Protein AF-A0A401TFP9-F1 (afdb_monomer)

Radius of gyration: 16.03 Å; Cα contacts (8 Å, |Δi|>4): 127; chains: 1; bounding box: 45×34×35 Å

Solvent-accessible surface area (backbone atoms only — not comparable to full-atom values): 6174 Å² total; per-residue (Å²): 112,67,65,64,52,54,52,48,60,54,46,41,76,77,42,69,87,65,72,72,54,52,50,74,47,80,34,87,66,91,54,85,66,48,60,62,56,47,58,57,40,52,76,72,15,84,82,27,36,44,34,29,35,19,82,79,32,88,83,80,44,78,44,71,48,34,28,36,78,40,84,40,65,51,92,97,55,76,70,47,78,39,74,46,79,51,92,78,78,94,80,74,57,75,78,67,72,73,111

Nearest PDB structures (foldseek):
  8ppl-assembly1_I4  TM=8.770E-01  e=3.182E-14  Homo sapiens
  3j8c-assembly1_F  TM=9.197E-01  e=5.587E-13  Homo sapiens
  8oz0-assembly1_6  TM=8.757E-01  e=1.925E-12  Homo sapiens
  4d10-assembly1_N  TM=9.043E-01  e=6.419E-05  Homo sapiens
  8amz-assembly1_U  TM=9.213E-01  e=2.212E-04  Spinacia oleracea

Sequence (99 aa):
MEFAKNMYELHKKVAPNEVIVGWFATGHDITEHSVLIHEYYSREAQNPVHVTVDTMLQDGRMSIKAYVSTPLGVPGKTMGVMFTPLTVRYVYYDTERIG

Structure (mmCIF, N/CA/C/O backbone):
data_AF-A0A401TFP9-F1
#
_entry.id   AF-A0A401TFP9-F1
#
loop_
_atom_site.group_PDB
_atom_site.id
_atom_site.type_symbol
_atom_site.label_atom_id
_atom_site.label_alt_id
_atom_site.label_comp_id
_atom_site.label_asym_id
_atom_site.label_entity_id
_atom_site.label_seq_id
_atom_site.pdbx_PDB_ins_code
_atom_site.Cartn_x
_atom_site.Cartn_y
_atom_site.Cartn_z
_atom_site.occupancy
_atom_site.B_iso_or_equiv
_atom_site.auth_seq_id
_atom_site.auth_comp_id
_atom_site.auth_asym_id
_atom_site.auth_atom_id
_atom_site.pdbx_PDB_model_num
ATOM 1 N N . MET A 1 1 ? 0.660 16.398 2.145 1.00 69.88 1 MET A N 1
ATOM 2 C CA . MET A 1 1 ? -0.144 16.039 0.955 1.00 69.88 1 MET A CA 1
ATOM 3 C C . MET A 1 1 ? 0.515 16.486 -0.342 1.00 69.88 1 MET A C 1
ATOM 5 O O . MET A 1 1 ? 0.561 15.701 -1.275 1.00 69.88 1 MET A O 1
ATOM 9 N N . GLU A 1 2 ? 1.062 17.704 -0.406 1.00 91.06 2 GLU A N 1
ATOM 10 C CA . GLU A 1 2 ? 1.652 18.272 -1.632 1.00 91.06 2 GLU A CA 1
ATOM 11 C C . GLU A 1 2 ? 2.736 17.391 -2.274 1.00 91.06 2 GLU A C 1
ATOM 13 O O . GLU A 1 2 ? 2.735 17.191 -3.482 1.00 91.06 2 GLU A O 1
ATOM 18 N N . PHE A 1 3 ? 3.589 16.759 -1.462 1.00 94.88 3 PHE A N 1
ATOM 19 C CA . PHE A 1 3 ? 4.608 15.835 -1.963 1.00 94.88 3 PHE A CA 1
ATOM 20 C C . PHE A 1 3 ? 4.026 14.660 -2.769 1.00 94.88 3 PHE A C 1
ATOM 22 O O . PHE A 1 3 ? 4.492 14.389 -3.872 1.00 94.88 3 PHE A O 1
ATOM 29 N N . ALA A 1 4 ? 3.000 13.977 -2.244 1.00 93.19 4 ALA A N 1
ATOM 30 C CA . ALA A 1 4 ? 2.403 12.812 -2.903 1.00 93.19 4 ALA A CA 1
ATOM 31 C C . ALA A 1 4 ? 1.770 13.195 -4.249 1.00 93.19 4 ALA A C 1
ATOM 33 O O . ALA A 1 4 ? 1.953 12.494 -5.243 1.00 93.19 4 ALA A O 1
ATOM 34 N N . LYS A 1 5 ? 1.100 14.352 -4.292 1.00 93.94 5 LYS A N 1
ATOM 35 C CA . LYS A 1 5 ? 0.524 14.904 -5.519 1.00 93.94 5 LYS A CA 1
ATOM 36 C C . LYS A 1 5 ? 1.604 15.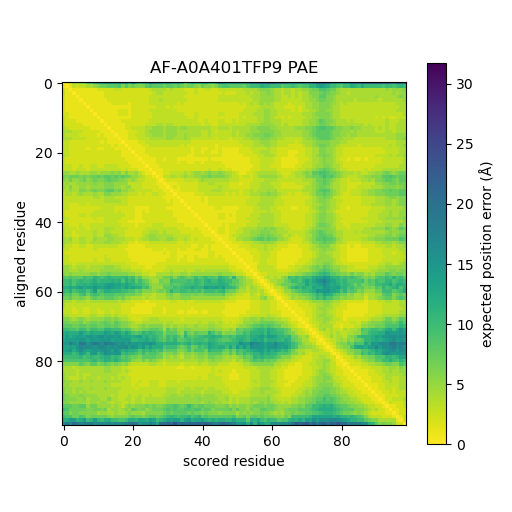243 -6.549 1.00 93.94 5 LYS A C 1
ATOM 38 O O . LYS A 1 5 ? 1.518 14.781 -7.682 1.00 93.94 5 LYS A O 1
ATOM 43 N N . ASN A 1 6 ? 2.649 15.966 -6.147 1.00 97.06 6 ASN A N 1
ATOM 44 C CA . ASN A 1 6 ? 3.746 16.344 -7.043 1.00 97.06 6 ASN A CA 1
ATOM 45 C C . ASN A 1 6 ? 4.470 15.111 -7.604 1.00 97.06 6 ASN A C 1
ATOM 47 O O . ASN A 1 6 ? 4.764 15.049 -8.797 1.00 97.06 6 ASN A O 1
ATOM 51 N N . MET A 1 7 ? 4.721 14.101 -6.766 1.00 96.69 7 MET A N 1
ATOM 52 C CA . MET A 1 7 ? 5.319 12.838 -7.204 1.00 96.69 7 MET A CA 1
ATOM 53 C C . MET A 1 7 ? 4.435 12.101 -8.209 1.00 96.69 7 MET A C 1
ATOM 55 O O . MET A 1 7 ? 4.939 11.606 -9.216 1.00 96.69 7 MET A O 1
ATOM 59 N N . TYR A 1 8 ? 3.124 12.055 -7.973 1.00 96.00 8 TYR A N 1
ATOM 60 C CA . TYR A 1 8 ? 2.196 11.421 -8.902 1.00 96.00 8 TYR A CA 1
ATOM 61 C C . TYR A 1 8 ? 2.104 12.168 -10.239 1.00 96.00 8 TYR A C 1
ATOM 63 O O . TYR A 1 8 ? 2.129 11.540 -11.296 1.00 96.00 8 TYR A O 1
ATOM 71 N N . GLU A 1 9 ? 2.079 13.503 -10.219 1.00 96.50 9 GLU A N 1
ATOM 72 C CA . GLU A 1 9 ? 2.109 14.325 -11.435 1.00 96.50 9 GLU A CA 1
ATOM 73 C C . GLU A 1 9 ? 3.377 14.086 -12.262 1.00 96.50 9 GLU A C 1
ATOM 75 O O . GLU A 1 9 ? 3.311 14.014 -13.490 1.00 96.50 9 GLU A O 1
ATOM 80 N N . LEU A 1 10 ? 4.534 13.933 -11.611 1.00 97.62 10 LEU A N 1
ATOM 81 C CA . LEU A 1 10 ? 5.781 13.569 -12.284 1.00 97.62 10 LEU A CA 1
ATOM 82 C C . LEU A 1 10 ? 5.721 12.153 -12.863 1.00 97.62 10 LEU A C 1
ATOM 84 O O . LEU A 1 10 ? 6.066 11.956 -14.027 1.00 97.62 10 LEU A O 1
ATOM 88 N N . HIS A 1 11 ? 5.245 11.185 -12.084 1.00 97.44 11 HIS A N 1
ATOM 89 C CA . HIS A 1 11 ? 5.130 9.794 -12.510 1.00 97.44 11 HIS A CA 1
ATOM 90 C C . HIS A 1 11 ? 4.209 9.638 -13.731 1.00 97.44 11 HIS A C 1
ATOM 92 O O . HIS A 1 11 ? 4.564 8.965 -14.699 1.00 97.44 11 HIS A O 1
ATOM 98 N N . LYS A 1 12 ? 3.081 10.359 -13.759 1.00 97.19 12 LYS A N 1
ATOM 99 C CA . LYS A 1 12 ?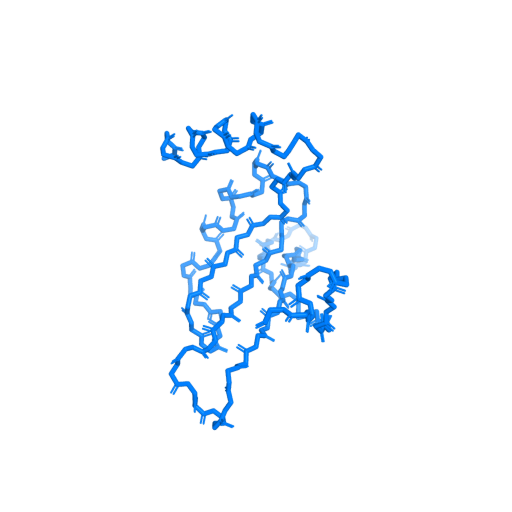 2.147 10.368 -14.894 1.00 97.19 12 LYS A CA 1
ATOM 100 C C . LYS A 1 12 ? 2.749 10.859 -16.207 1.00 97.19 12 LYS A C 1
ATOM 102 O O . LYS A 1 12 ? 2.25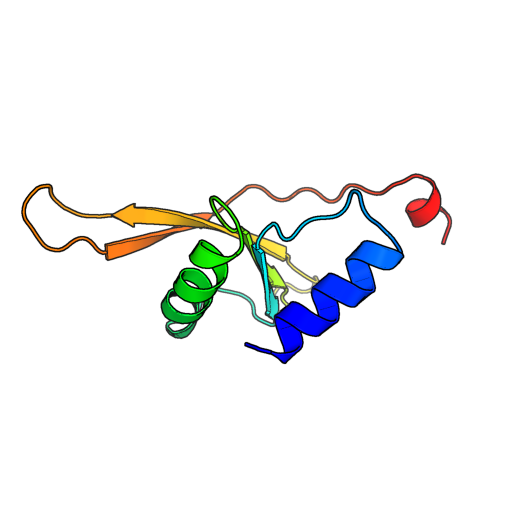7 10.470 -17.263 1.00 97.19 12 LYS A O 1
ATOM 107 N N . LYS A 1 13 ? 3.805 11.680 -16.169 1.00 97.75 13 LYS A N 1
ATOM 108 C CA . LYS A 1 13 ? 4.524 12.105 -17.384 1.00 97.75 13 LYS A CA 1
ATOM 109 C C . LYS A 1 13 ? 5.335 10.969 -18.009 1.00 97.75 13 LYS A C 1
ATOM 111 O O . LYS A 1 13 ? 5.606 11.023 -19.202 1.00 97.75 13 LYS A O 1
ATOM 116 N N . VAL A 1 14 ? 5.726 9.971 -17.215 1.00 97.94 14 VAL A N 1
ATOM 117 C CA . VAL A 1 14 ? 6.549 8.833 -17.648 1.00 97.94 14 VAL A CA 1
ATOM 118 C C . VAL A 1 14 ? 5.675 7.624 -17.978 1.00 97.94 14 VAL A C 1
ATOM 120 O O . VAL A 1 14 ? 5.818 7.038 -19.047 1.00 97.94 14 VAL A O 1
ATOM 123 N N . ALA A 1 15 ? 4.745 7.279 -17.085 1.00 96.12 15 ALA A N 1
ATOM 124 C CA . ALA A 1 15 ? 3.873 6.115 -17.203 1.00 96.12 15 ALA A CA 1
ATOM 125 C C . ALA A 1 15 ? 2.399 6.531 -17.024 1.00 96.12 15 ALA A C 1
ATOM 127 O O . ALA A 1 15 ? 1.820 6.387 -15.947 1.00 96.12 15 ALA A O 1
ATOM 128 N N . PRO A 1 16 ? 1.739 7.060 -18.071 1.00 96.38 16 PRO A N 1
ATOM 129 C CA . PRO A 1 16 ? 0.377 7.583 -17.954 1.00 96.38 16 PRO A CA 1
ATOM 130 C C . PRO A 1 16 ? -0.673 6.509 -17.632 1.00 96.38 16 PRO A C 1
ATOM 132 O O . PRO A 1 16 ? -1.746 6.848 -17.129 1.00 96.38 16 PRO A O 1
ATOM 135 N N . ASN A 1 17 ? -0.373 5.232 -17.881 1.00 96.25 17 ASN A N 1
ATOM 136 C CA . ASN A 1 17 ? -1.266 4.107 -17.588 1.00 96.25 17 ASN A CA 1
ATOM 137 C C . ASN A 1 17 ? -1.213 3.660 -16.118 1.00 96.25 17 ASN A C 1
ATOM 139 O O . ASN A 1 17 ? -2.157 3.034 -15.643 1.00 96.25 17 ASN A O 1
ATOM 143 N N . GLU A 1 18 ? -0.153 3.999 -15.383 1.00 95.44 18 GLU A N 1
ATOM 144 C CA . GLU A 1 18 ? -0.021 3.658 -13.966 1.00 95.44 18 GLU A CA 1
ATOM 145 C C . GLU A 1 18 ? -0.786 4.672 -13.107 1.00 95.44 18 GLU A C 1
ATOM 147 O O . GLU A 1 18 ? -0.743 5.884 -13.338 1.00 95.44 18 GLU A O 1
ATOM 152 N N . VAL A 1 19 ? -1.568 4.180 -12.147 1.00 95.88 19 VAL A N 1
ATOM 153 C CA . VAL A 1 19 ? -2.460 4.976 -11.289 1.00 95.88 19 VAL A CA 1
ATOM 154 C C . VAL A 1 19 ? -2.211 4.649 -9.823 1.00 95.88 19 VAL A C 1
ATOM 156 O O . VAL A 1 19 ? -1.699 3.581 -9.492 1.00 95.88 19 VAL A O 1
ATOM 159 N N . ILE A 1 20 ? -2.608 5.556 -8.930 1.00 96.38 20 ILE A N 1
ATOM 160 C CA . ILE A 1 20 ? -2.595 5.281 -7.492 1.00 96.38 20 ILE A CA 1
ATOM 161 C C . ILE A 1 20 ? -3.630 4.191 -7.202 1.00 96.38 20 ILE A C 1
ATOM 163 O O . ILE A 1 20 ? -4.820 4.375 -7.445 1.00 96.38 20 ILE A O 1
ATOM 167 N N . VAL A 1 21 ? -3.168 3.064 -6.664 1.00 96.88 21 VAL A N 1
ATOM 168 C CA . VAL A 1 21 ? -4.022 1.946 -6.219 1.00 96.88 21 VAL A CA 1
ATOM 169 C C . VAL A 1 21 ? -4.016 1.770 -4.701 1.00 96.88 21 VAL A C 1
ATOM 171 O O . VAL A 1 21 ? -4.740 0.935 -4.167 1.00 96.88 21 VAL A O 1
ATOM 174 N N . GLY A 1 22 ? -3.195 2.539 -3.987 1.00 97.00 22 GLY A N 1
ATOM 175 C CA . GLY A 1 22 ? -3.032 2.415 -2.549 1.00 97.00 22 GLY A CA 1
ATOM 176 C C . GLY A 1 22 ? -1.672 2.905 -2.076 1.00 97.00 22 GLY A C 1
ATOM 177 O O . GLY A 1 22 ? -1.096 3.822 -2.661 1.00 97.00 22 GLY A O 1
ATOM 178 N N . TRP A 1 23 ? -1.175 2.301 -1.002 1.00 97.38 23 TRP A N 1
ATOM 179 C CA . TRP A 1 23 ? 0.059 2.704 -0.336 1.00 97.38 23 TRP A CA 1
ATOM 180 C C . TRP A 1 23 ? 0.745 1.513 0.324 1.00 97.38 23 TRP A C 1
ATOM 182 O O . TRP A 1 23 ? 0.133 0.471 0.568 1.00 97.38 23 TRP A O 1
ATOM 1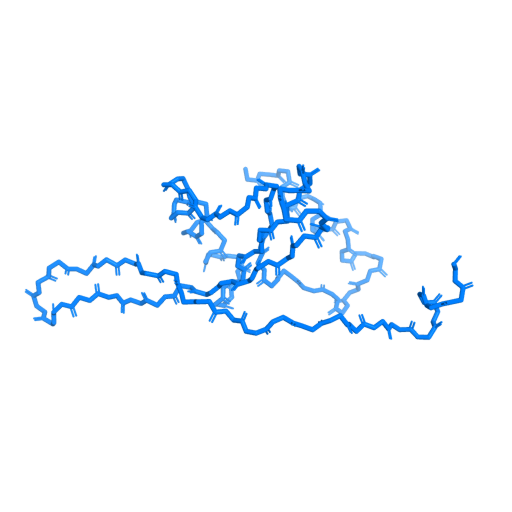92 N N . PHE A 1 24 ? 2.029 1.674 0.627 1.00 97.12 24 PHE A N 1
ATOM 193 C CA . PHE A 1 24 ? 2.809 0.649 1.301 1.00 97.12 24 PHE A CA 1
ATOM 194 C C . PHE A 1 24 ? 3.575 1.221 2.490 1.00 97.12 24 PHE A C 1
ATOM 196 O O . PHE A 1 24 ? 3.878 2.415 2.536 1.00 97.12 24 PHE A O 1
ATOM 203 N N . ALA A 1 25 ? 3.898 0.352 3.440 1.00 96.94 25 ALA A N 1
ATOM 204 C CA . ALA A 1 25 ? 4.763 0.660 4.566 1.00 96.94 25 ALA A CA 1
ATOM 205 C C . ALA A 1 25 ? 5.668 -0.531 4.891 1.00 96.94 25 ALA A C 1
ATOM 207 O O . ALA A 1 25 ? 5.342 -1.688 4.623 1.00 96.94 25 ALA A O 1
ATOM 208 N N . THR A 1 26 ? 6.819 -0.243 5.488 1.00 95.06 26 THR A N 1
ATOM 209 C CA . THR A 1 26 ? 7.674 -1.279 6.070 1.00 95.06 26 THR A CA 1
ATOM 210 C C . THR A 1 26 ? 7.086 -1.762 7.391 1.00 95.06 26 THR A C 1
ATOM 212 O O . THR A 1 26 ? 6.642 -0.945 8.198 1.00 95.06 26 THR A O 1
ATOM 215 N N . GLY A 1 27 ? 7.135 -3.066 7.639 1.00 91.69 27 GLY A N 1
ATOM 216 C CA . GLY A 1 27 ? 6.617 -3.690 8.853 1.00 91.69 27 GLY A CA 1
ATOM 217 C C . GLY A 1 27 ? 5.995 -5.051 8.561 1.00 91.69 27 GLY A C 1
ATOM 218 O O . GLY A 1 27 ? 5.645 -5.355 7.424 1.00 91.69 27 GLY A O 1
ATOM 219 N N . HIS A 1 28 ? 5.864 -5.874 9.599 1.00 88.12 28 HIS A N 1
ATOM 220 C CA . HIS A 1 28 ? 5.315 -7.226 9.473 1.00 88.12 28 HIS A CA 1
ATOM 221 C C . HIS A 1 28 ? 3.778 -7.266 9.551 1.00 88.12 28 HIS A C 1
ATOM 223 O O . HIS A 1 28 ? 3.180 -8.276 9.172 1.00 88.12 28 HIS A O 1
ATOM 229 N N . ASP A 1 29 ? 3.137 -6.203 10.052 1.00 91.25 29 ASP A N 1
ATOM 230 C CA . ASP A 1 29 ? 1.685 -6.137 10.229 1.00 91.25 29 ASP A CA 1
ATOM 231 C C . ASP A 1 29 ? 1.135 -4.701 10.219 1.00 91.25 29 ASP A C 1
ATOM 233 O O . ASP A 1 29 ? 1.878 -3.716 10.165 1.00 91.25 29 ASP A O 1
ATOM 237 N N . ILE A 1 30 ? -0.192 -4.601 10.278 1.00 93.50 30 ILE A N 1
ATOM 238 C CA . ILE A 1 30 ? -0.948 -3.356 10.383 1.00 93.50 30 ILE A CA 1
ATOM 239 C C . ILE A 1 30 ? -0.722 -2.713 11.753 1.00 93.50 30 ILE A C 1
ATOM 241 O O . ILE A 1 30 ? -0.781 -3.361 12.795 1.00 93.50 30 ILE A O 1
ATOM 245 N N . THR A 1 31 ? -0.534 -1.398 11.745 1.00 93.19 31 THR A N 1
ATOM 246 C CA . THR A 1 31 ? -0.420 -0.573 12.956 1.00 93.19 31 THR A CA 1
ATOM 247 C C . THR A 1 31 ? -1.674 0.269 13.180 1.00 93.19 31 THR A C 1
ATOM 249 O O . THR A 1 31 ? -2.447 0.499 12.249 1.00 93.19 31 THR A O 1
ATOM 252 N N . GLU A 1 32 ? -1.846 0.817 14.385 1.00 89.94 32 GLU A N 1
ATOM 253 C CA . GLU A 1 32 ? -2.946 1.742 14.712 1.00 89.94 32 GLU A CA 1
ATOM 254 C C . GLU A 1 32 ? -3.004 2.952 13.758 1.00 89.94 32 GLU A C 1
ATOM 256 O O . GLU A 1 32 ? -4.076 3.370 13.320 1.00 89.94 32 GLU A O 1
ATOM 261 N N . HIS A 1 33 ? -1.842 3.459 13.337 1.00 92.94 33 HIS A N 1
ATOM 262 C CA . HIS A 1 33 ? -1.742 4.580 12.397 1.00 92.94 33 HIS A CA 1
ATOM 263 C C . HIS A 1 33 ? -2.252 4.250 10.988 1.00 92.94 33 HIS A C 1
ATOM 265 O O . HIS A 1 33 ? -2.553 5.161 10.213 1.00 92.94 33 HIS A O 1
ATOM 271 N N . SER A 1 34 ? -2.385 2.964 10.653 1.00 94.44 34 SER A N 1
ATOM 272 C CA . SER A 1 34 ? -2.808 2.531 9.321 1.00 94.44 34 SER A CA 1
ATOM 273 C C . SER A 1 34 ? -4.214 3.012 8.987 1.00 94.44 34 SER A C 1
ATOM 275 O O . SER A 1 34 ? -4.472 3.324 7.832 1.00 94.44 34 SER A O 1
ATOM 277 N N . VAL A 1 35 ? -5.110 3.138 9.974 1.00 92.69 35 VAL A N 1
ATOM 278 C CA . VAL A 1 35 ? -6.481 3.628 9.750 1.00 92.69 35 VAL A CA 1
ATOM 279 C C . VAL A 1 35 ? -6.470 5.068 9.229 1.00 92.69 35 VAL A C 1
ATOM 281 O O . VAL A 1 35 ? -7.100 5.358 8.215 1.00 92.69 35 VAL A O 1
ATOM 284 N N . LEU A 1 36 ? -5.698 5.951 9.869 1.00 92.75 36 LEU A N 1
ATOM 285 C CA . LEU A 1 36 ? -5.622 7.369 9.499 1.00 92.75 36 LEU A CA 1
ATOM 286 C C . LEU A 1 36 ? -4.962 7.570 8.128 1.00 92.75 36 LEU A C 1
ATOM 288 O O . LEU A 1 36 ? -5.434 8.362 7.312 1.00 92.75 36 LEU A O 1
ATOM 292 N N . ILE A 1 37 ? -3.888 6.826 7.846 1.00 94.88 37 ILE A N 1
ATOM 293 C CA . ILE A 1 37 ? -3.216 6.875 6.539 1.00 94.88 37 ILE A CA 1
ATOM 294 C C . ILE A 1 37 ? -4.137 6.319 5.444 1.00 94.88 37 ILE A C 1
ATOM 296 O O . ILE A 1 37 ? -4.193 6.851 4.335 1.00 94.88 37 ILE A O 1
ATOM 300 N N . HIS A 1 38 ? -4.900 5.270 5.746 1.00 94.75 38 HIS A N 1
ATOM 301 C CA . HIS A 1 38 ? -5.829 4.682 4.792 1.00 94.75 38 HIS A CA 1
ATOM 302 C C . HIS A 1 38 ? -7.016 5.597 4.483 1.00 94.75 38 HIS A C 1
ATOM 304 O O . HIS A 1 38 ? -7.436 5.669 3.329 1.00 94.75 38 HIS A O 1
ATOM 310 N N . GLU A 1 39 ? -7.519 6.347 5.466 1.00 92.19 39 GLU A N 1
ATOM 311 C CA . GLU A 1 39 ? -8.544 7.370 5.233 1.00 92.19 39 GLU A CA 1
ATOM 312 C C . GLU A 1 39 ? -8.038 8.460 4.278 1.00 92.19 39 GLU A C 1
ATOM 314 O O . GLU A 1 39 ? -8.766 8.895 3.386 1.00 92.19 39 GLU A O 1
ATOM 319 N N . TYR A 1 40 ? -6.769 8.859 4.413 1.00 92.88 40 TYR A N 1
ATOM 320 C CA . TYR A 1 40 ? -6.141 9.790 3.479 1.00 92.88 40 TYR A CA 1
ATOM 321 C C . TYR A 1 40 ? -6.142 9.235 2.045 1.00 92.88 40 TYR A C 1
ATOM 323 O O . TYR A 1 40 ? -6.668 9.883 1.142 1.00 92.88 40 TYR A O 1
ATOM 331 N N . TYR A 1 41 ? -5.640 8.014 1.832 1.00 95.19 41 TYR A N 1
ATOM 332 C CA . TYR A 1 41 ? -5.584 7.416 0.491 1.00 95.19 41 TYR A CA 1
ATOM 333 C C . TYR A 1 41 ? -6.947 7.001 -0.073 1.00 95.19 41 TYR A C 1
ATOM 335 O O . TYR A 1 41 ? -7.078 6.875 -1.288 1.00 95.19 41 TYR A O 1
ATOM 343 N N . SER A 1 42 ? -7.979 6.869 0.762 1.00 93.12 42 SER A N 1
ATOM 344 C CA . SER A 1 42 ? -9.358 6.639 0.300 1.00 93.12 42 SER A CA 1
ATOM 345 C C . SER A 1 42 ? -9.930 7.834 -0.472 1.00 93.12 42 SER A C 1
ATOM 347 O O . SER A 1 42 ? -10.939 7.698 -1.158 1.00 93.12 42 SER A O 1
ATOM 349 N N . ARG A 1 43 ? -9.290 9.007 -0.374 1.00 92.44 43 ARG A N 1
ATOM 350 C CA . ARG A 1 43 ? -9.622 10.207 -1.159 1.00 92.44 43 ARG A CA 1
ATOM 351 C C . ARG A 1 43 ? -8.918 10.228 -2.518 1.00 92.44 43 ARG A C 1
ATOM 353 O O . ARG A 1 43 ? -9.385 10.905 -3.425 1.00 92.44 43 ARG A O 1
ATOM 360 N N . GLU A 1 44 ? -7.820 9.484 -2.648 1.00 92.25 44 GLU A N 1
ATOM 361 C CA . GLU A 1 44 ? -6.951 9.465 -3.832 1.00 92.25 44 GLU A CA 1
ATOM 362 C C . GLU A 1 44 ? -7.202 8.243 -4.730 1.00 92.25 44 GLU A C 1
ATOM 364 O O . GLU A 1 44 ? -6.973 8.303 -5.937 1.00 92.25 44 GLU A O 1
ATOM 369 N N . ALA A 1 45 ? -7.677 7.132 -4.160 1.00 93.62 45 ALA A N 1
ATOM 370 C CA . ALA A 1 45 ? -7.964 5.896 -4.879 1.00 93.62 45 ALA A CA 1
ATOM 371 C C . ALA A 1 45 ? -9.244 5.231 -4.361 1.00 93.62 45 ALA A C 1
ATOM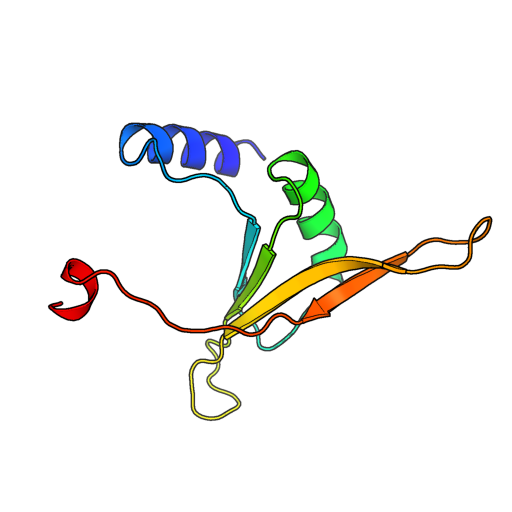 373 O O . ALA A 1 45 ? -9.521 5.216 -3.161 1.00 93.62 45 ALA A O 1
ATOM 374 N N . GLN A 1 46 ? -10.013 4.632 -5.271 1.00 92.12 46 GLN A N 1
ATOM 375 C CA . GLN A 1 46 ? -11.162 3.811 -4.901 1.00 92.12 46 GLN A CA 1
ATOM 376 C C . GLN A 1 46 ? -10.670 2.475 -4.333 1.00 92.12 46 GLN A C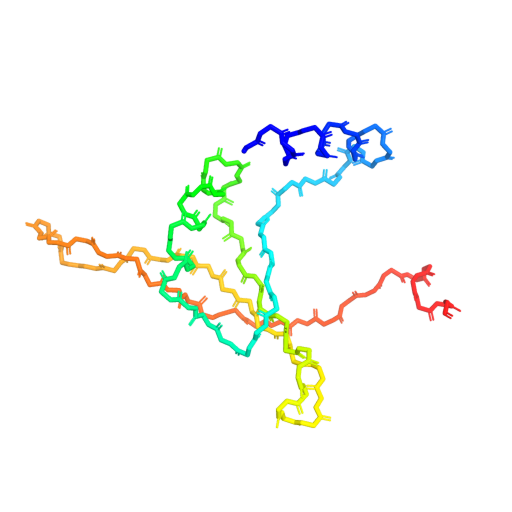 1
ATOM 378 O O . GLN A 1 46 ? -9.926 1.767 -5.006 1.00 92.12 46 GLN A O 1
ATOM 383 N N . ASN A 1 47 ? -11.122 2.118 -3.126 1.00 92.31 47 ASN A N 1
ATOM 384 C CA . ASN A 1 47 ? -10.729 0.892 -2.417 1.00 92.31 47 ASN A CA 1
ATOM 385 C C . ASN A 1 47 ? -9.195 0.715 -2.348 1.00 92.31 47 ASN A C 1
ATOM 387 O O . ASN A 1 47 ? -8.667 -0.245 -2.916 1.00 92.31 47 ASN A O 1
ATOM 391 N N . PRO A 1 48 ? -8.465 1.637 -1.692 1.00 96.88 48 PRO A N 1
ATOM 392 C CA . PRO A 1 48 ? -7.009 1.608 -1.698 1.00 96.88 48 PRO A CA 1
ATOM 393 C C . PRO A 1 48 ? -6.480 0.316 -1.066 1.00 96.88 48 PRO A C 1
ATOM 395 O O . PRO A 1 48 ? -6.987 -0.149 -0.046 1.00 96.88 48 PRO A O 1
ATOM 398 N N . VAL A 1 49 ? -5.425 -0.251 -1.645 1.00 97.75 49 VAL A N 1
ATOM 399 C CA . VAL A 1 49 ? -4.732 -1.421 -1.095 1.00 97.75 49 VAL A CA 1
ATOM 400 C C . VAL A 1 49 ? -3.602 -0.954 -0.178 1.00 97.75 49 VAL A C 1
ATOM 402 O O . VAL A 1 49 ? -2.742 -0.179 -0.589 1.00 97.75 49 VAL A O 1
ATOM 405 N N . HIS A 1 50 ? -3.588 -1.424 1.067 1.00 97.62 50 HIS A N 1
ATOM 406 C CA . HIS A 1 50 ? -2.457 -1.236 1.975 1.00 97.62 50 HIS A CA 1
ATOM 407 C C . HIS A 1 50 ? -1.538 -2.455 1.901 1.00 97.62 50 HIS A C 1
ATOM 409 O O . HIS A 1 50 ? -1.983 -3.576 2.141 1.00 97.62 50 HIS A O 1
ATOM 415 N N . VAL A 1 51 ? -0.266 -2.241 1.581 1.00 97.88 51 VAL A N 1
ATOM 416 C CA . VAL A 1 51 ? 0.752 -3.294 1.517 1.00 97.88 51 VAL A CA 1
ATOM 417 C C . VAL A 1 51 ? 1.762 -3.125 2.650 1.00 97.88 51 VAL A C 1
ATOM 419 O O . VAL A 1 51 ? 2.365 -2.065 2.789 1.00 97.88 51 VAL A O 1
ATOM 422 N N . THR A 1 52 ? 2.001 -4.177 3.429 1.00 96.50 52 THR A N 1
ATOM 423 C CA . THR A 1 52 ? 3.081 -4.208 4.423 1.00 96.50 52 THR A CA 1
ATOM 424 C C . THR A 1 52 ? 4.223 -5.072 3.908 1.00 96.50 52 THR A C 1
ATOM 426 O O . THR A 1 52 ? 4.000 -6.213 3.491 1.00 96.50 52 THR A O 1
ATOM 429 N N . VAL A 1 53 ? 5.440 -4.535 3.938 1.00 95.69 53 VAL A N 1
ATOM 430 C CA . VAL A 1 53 ? 6.658 -5.231 3.508 1.00 95.69 53 VAL A CA 1
ATOM 431 C C . VAL A 1 53 ? 7.550 -5.457 4.722 1.00 95.69 53 VAL A C 1
ATOM 433 O O . VAL A 1 53 ? 8.077 -4.502 5.299 1.00 95.69 53 VAL A O 1
ATOM 436 N N . ASP A 1 54 ? 7.740 -6.717 5.110 1.00 93.38 54 ASP A N 1
ATOM 437 C CA . ASP A 1 54 ? 8.651 -7.070 6.194 1.00 93.38 54 ASP A CA 1
ATOM 438 C C . ASP A 1 54 ? 10.100 -7.015 5.708 1.00 93.38 54 ASP A C 1
ATOM 440 O O . ASP A 1 54 ? 10.619 -7.943 5.084 1.00 93.38 54 ASP A O 1
ATOM 444 N N . THR A 1 55 ? 10.759 -5.905 6.017 1.00 92.12 55 THR A N 1
ATOM 445 C CA . THR A 1 55 ? 12.181 -5.688 5.744 1.00 92.12 55 THR A CA 1
ATOM 446 C C . THR A 1 55 ? 13.087 -6.172 6.878 1.00 92.12 55 THR A C 1
ATOM 448 O O . THR A 1 55 ? 14.303 -6.178 6.706 1.00 92.12 55 THR A O 1
ATOM 451 N N . MET A 1 56 ? 12.525 -6.600 8.017 1.00 89.69 56 MET A N 1
ATOM 452 C CA . MET A 1 56 ? 13.280 -7.170 9.139 1.00 89.69 56 MET A CA 1
ATOM 453 C C . MET A 1 56 ? 13.504 -8.678 9.000 1.00 89.69 56 MET A C 1
ATOM 455 O O . MET A 1 56 ? 14.262 -9.237 9.789 1.00 89.69 56 MET A O 1
ATOM 459 N N . LEU A 1 57 ? 12.893 -9.323 7.996 1.00 85.00 57 LEU A N 1
ATOM 460 C CA . LEU A 1 57 ? 13.041 -10.755 7.715 1.00 85.00 57 LEU A CA 1
ATOM 461 C C . LEU A 1 57 ? 12.673 -11.617 8.936 1.00 85.00 57 LEU A C 1
ATOM 463 O O . LEU A 1 57 ? 13.352 -12.607 9.211 1.00 85.00 57 LEU A O 1
ATOM 467 N N . GLN A 1 58 ? 11.619 -11.257 9.679 1.00 80.19 58 GLN A N 1
ATOM 468 C CA . GLN A 1 58 ? 11.265 -11.945 10.930 1.00 80.19 58 GLN A CA 1
ATOM 469 C C . GLN A 1 58 ? 10.960 -13.432 10.699 1.00 80.19 58 GLN A C 1
ATOM 471 O O . GLN A 1 58 ? 11.327 -14.275 11.513 1.00 80.19 58 GLN A O 1
ATOM 476 N N . ASP A 1 59 ? 10.393 -13.755 9.535 1.00 80.75 59 ASP A N 1
ATOM 477 C CA . ASP A 1 59 ? 10.113 -15.127 9.095 1.00 80.75 59 ASP A CA 1
ATOM 478 C C . ASP A 1 59 ? 11.252 -15.741 8.250 1.00 80.75 59 ASP A C 1
ATOM 480 O O . ASP A 1 59 ? 11.040 -16.693 7.496 1.00 80.75 59 ASP A O 1
ATOM 484 N N . GLY A 1 60 ? 12.457 -15.162 8.287 1.00 83.94 60 GLY A N 1
ATOM 485 C CA . GLY A 1 60 ? 13.604 -15.582 7.470 1.00 83.94 60 GLY A CA 1
ATOM 486 C C . GLY A 1 60 ? 13.462 -15.284 5.971 1.00 83.94 60 GLY A C 1
ATOM 487 O O . GLY A 1 60 ? 14.295 -15.710 5.172 1.00 83.94 60 GLY A O 1
ATOM 488 N N . ARG A 1 61 ? 12.412 -14.557 5.571 1.00 83.12 61 ARG A N 1
ATOM 489 C CA . ARG A 1 61 ? 12.138 -14.129 4.193 1.00 83.12 61 ARG A CA 1
ATOM 490 C C . ARG A 1 61 ? 11.458 -12.768 4.182 1.00 83.12 61 ARG A C 1
ATOM 492 O O . ARG A 1 61 ? 10.756 -12.423 5.128 1.00 83.12 61 ARG A O 1
ATOM 499 N N . MET A 1 62 ? 11.630 -12.019 3.094 1.00 84.62 62 MET A N 1
ATOM 500 C CA . MET A 1 62 ? 10.920 -10.754 2.909 1.00 84.62 62 MET A CA 1
ATOM 501 C C . MET A 1 62 ? 9.459 -11.082 2.618 1.00 84.62 62 MET A C 1
ATOM 503 O O . MET A 1 62 ? 9.137 -11.605 1.550 1.00 84.62 62 MET A O 1
ATOM 507 N N . SER A 1 63 ? 8.586 -10.852 3.596 1.00 89.44 63 SER A N 1
ATOM 508 C CA . SER A 1 63 ? 7.164 -11.154 3.463 1.00 89.44 63 SER A CA 1
ATOM 509 C C . SER A 1 63 ? 6.392 -9.914 3.023 1.00 89.44 63 SER A C 1
ATOM 511 O O . SER A 1 63 ? 6.671 -8.797 3.457 1.00 89.44 63 SER A O 1
ATOM 513 N N . ILE A 1 64 ? 5.431 -10.111 2.121 1.00 94.94 64 ILE A N 1
ATOM 514 C CA . ILE A 1 64 ? 4.502 -9.069 1.690 1.00 94.94 64 ILE A CA 1
ATOM 515 C C . ILE A 1 64 ? 3.096 -9.511 2.066 1.00 94.94 64 ILE A C 1
ATOM 517 O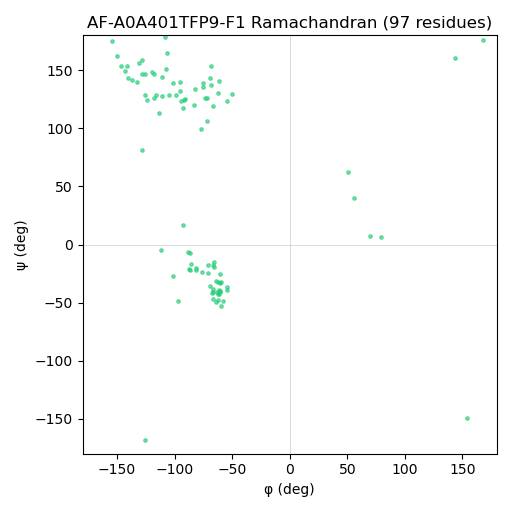 O . ILE A 1 64 ? 2.659 -10.600 1.684 1.00 94.94 64 ILE A O 1
ATOM 521 N N . LYS A 1 65 ? 2.381 -8.652 2.789 1.00 96.12 65 LYS A N 1
ATOM 522 C CA . LYS A 1 65 ? 0.950 -8.807 3.057 1.00 96.12 65 LYS A CA 1
ATOM 523 C C . LYS A 1 65 ? 0.210 -7.626 2.443 1.00 96.12 65 LYS A C 1
ATOM 525 O O . LYS A 1 65 ? 0.741 -6.521 2.381 1.00 96.12 65 LYS A O 1
ATOM 530 N N . ALA A 1 66 ? -1.004 -7.868 1.968 1.00 97.56 66 ALA A N 1
ATOM 531 C CA . ALA A 1 66 ? -1.853 -6.839 1.386 1.00 97.56 66 ALA A CA 1
ATOM 532 C C . ALA A 1 66 ? -3.224 -6.862 2.050 1.00 97.56 66 ALA A C 1
ATOM 534 O O . ALA A 1 66 ? -3.713 -7.926 2.433 1.00 97.56 66 ALA A O 1
ATOM 535 N N . TYR A 1 67 ? -3.839 -5.692 2.168 1.00 97.44 67 TYR A N 1
ATOM 536 C CA . TYR A 1 67 ? -5.093 -5.512 2.879 1.00 97.44 67 TYR A CA 1
ATOM 537 C C . TYR A 1 67 ? -5.982 -4.484 2.187 1.00 97.44 67 TYR A C 1
ATOM 539 O O . TYR A 1 67 ? -5.493 -3.509 1.616 1.00 97.44 67 TYR A O 1
ATOM 547 N N . VAL A 1 68 ? -7.293 -4.665 2.313 1.00 96.06 68 VAL A N 1
ATOM 548 C CA . VAL A 1 68 ? -8.309 -3.664 1.946 1.00 96.06 68 VAL A CA 1
ATOM 549 C C . VAL A 1 68 ? -9.129 -3.302 3.172 1.00 96.06 68 VAL A C 1
ATOM 551 O O . VAL A 1 68 ? -9.317 -4.143 4.055 1.00 96.06 68 VAL A O 1
ATOM 554 N N . SER A 1 69 ? -9.608 -2.062 3.252 1.00 93.56 69 SER A N 1
ATOM 555 C CA . SER A 1 69 ? -10.555 -1.694 4.301 1.00 93.56 69 SER A CA 1
ATOM 556 C C . SER A 1 69 ? -11.943 -2.246 3.996 1.00 93.56 69 SER A C 1
ATOM 558 O O . SER A 1 69 ? -12.454 -2.144 2.882 1.00 93.56 69 SER A O 1
ATOM 560 N N . THR A 1 70 ? -12.567 -2.798 5.028 1.00 90.25 70 THR A N 1
ATOM 561 C CA . THR A 1 70 ? -13.956 -3.236 5.027 1.00 90.25 70 THR A CA 1
ATOM 562 C C . THR A 1 70 ? -14.654 -2.565 6.209 1.00 90.25 70 THR A C 1
ATOM 564 O O . THR A 1 70 ? -14.142 -2.632 7.335 1.00 90.25 70 THR A O 1
ATOM 567 N N . PRO A 1 71 ? -15.808 -1.906 6.001 1.00 87.00 71 PRO A N 1
ATOM 568 C CA . PRO A 1 71 ? -16.587 -1.376 7.108 1.00 87.00 71 PRO A CA 1
ATOM 569 C C . PRO A 1 71 ? -17.039 -2.529 8.008 1.00 87.00 71 PRO A C 1
ATOM 571 O O . PRO A 1 71 ? -17.592 -3.523 7.540 1.00 87.00 71 PRO A O 1
ATOM 574 N N . LEU A 1 72 ? -16.814 -2.385 9.309 1.00 88.25 72 LEU A N 1
ATOM 575 C CA . LEU A 1 72 ? -17.214 -3.357 10.318 1.00 88.25 72 LEU A CA 1
ATOM 576 C C . LEU A 1 72 ? -18.089 -2.658 11.349 1.00 88.25 72 LEU A C 1
ATOM 578 O O . LEU A 1 72 ? -17.676 -1.682 11.962 1.00 88.25 72 LEU A O 1
ATOM 582 N N . GLY A 1 73 ? -19.293 -3.155 11.587 1.00 84.00 73 GLY A N 1
ATOM 583 C CA . GLY A 1 73 ? -20.156 -2.573 12.603 1.00 84.00 73 GLY A CA 1
ATOM 584 C C . GLY A 1 73 ? -21.576 -3.089 12.525 1.00 84.00 73 GLY A C 1
ATOM 585 O O . GLY A 1 73 ? -21.939 -3.852 11.632 1.00 84.00 73 GLY A O 1
ATOM 586 N N . VAL A 1 74 ? -22.384 -2.656 13.486 1.00 85.81 74 VAL A N 1
ATOM 587 C CA . VAL A 1 74 ? -23.815 -2.955 13.515 1.00 85.81 74 VAL A CA 1
ATOM 588 C C . VAL A 1 74 ? -24.559 -1.779 12.882 1.00 85.81 74 VAL A C 1
ATOM 590 O O . VAL A 1 74 ? -24.295 -0.637 13.272 1.00 85.81 74 VAL A O 1
ATOM 593 N N . PRO A 1 75 ? -25.501 -2.017 11.949 1.00 83.31 75 PRO A N 1
ATOM 594 C CA . PRO A 1 75 ? -26.339 -0.955 11.401 1.00 83.31 75 PRO A CA 1
ATOM 595 C C . PRO A 1 75 ? -26.981 -0.113 12.514 1.00 83.31 75 PRO A C 1
ATOM 597 O O . PRO A 1 75 ? -27.559 -0.654 13.456 1.00 83.31 75 PRO A O 1
ATOM 600 N N . GLY A 1 76 ? -26.853 1.214 12.425 1.00 83.50 76 GLY A N 1
ATOM 601 C CA . GLY A 1 76 ? -27.396 2.150 13.420 1.00 83.50 76 GLY A CA 1
ATOM 602 C C . GLY A 1 76 ? -26.571 2.309 14.705 1.00 83.50 76 GLY A C 1
ATOM 603 O O . GLY A 1 76 ? -27.026 2.975 15.633 1.00 83.50 76 GLY A O 1
ATOM 604 N N . LYS A 1 77 ? -25.373 1.718 14.784 1.00 88.31 77 LYS A N 1
ATOM 605 C CA . LYS A 1 77 ? -24.410 1.910 15.882 1.00 88.31 77 LYS A CA 1
ATOM 606 C C . LYS A 1 77 ? -23.046 2.343 15.333 1.00 88.31 77 LYS A C 1
ATOM 608 O O . LYS A 1 77 ? -22.920 2.697 14.164 1.00 88.31 77 LYS A O 1
ATOM 613 N N . THR A 1 78 ? -22.023 2.322 16.186 1.00 82.31 78 THR A N 1
ATOM 614 C CA . THR A 1 78 ? -20.638 2.610 15.813 1.00 82.31 78 THR A CA 1
ATOM 615 C C . THR A 1 78 ? -20.188 1.718 14.657 1.00 82.31 78 THR A C 1
ATOM 617 O O . THR A 1 78 ? -20.228 0.489 14.753 1.00 82.31 78 THR A O 1
ATOM 620 N N . MET A 1 79 ? -19.742 2.356 13.579 1.00 81.62 79 MET A N 1
ATOM 621 C CA . MET A 1 79 ? -19.048 1.708 12.474 1.00 81.62 79 MET A CA 1
ATOM 622 C C . MET A 1 79 ? -17.548 1.918 12.655 1.00 81.62 79 MET A C 1
ATOM 624 O O . MET A 1 79 ? -17.093 3.038 12.874 1.00 81.62 79 MET A O 1
ATOM 628 N N . GLY A 1 80 ? -16.796 0.830 12.594 1.00 82.94 80 GLY A N 1
ATOM 629 C CA . GLY A 1 80 ? -15.346 0.811 12.533 1.00 82.94 80 GLY A CA 1
ATOM 630 C C . GLY A 1 80 ? -14.854 0.397 11.151 1.00 82.94 80 GLY A C 1
ATOM 631 O O . GLY A 1 80 ? -15.627 0.068 10.248 1.00 82.94 80 GLY A O 1
ATOM 632 N N . VAL A 1 81 ? -13.535 0.388 11.008 1.00 86.00 81 VAL A N 1
ATOM 633 C CA . VAL A 1 81 ? -12.849 -0.098 9.814 1.00 86.00 81 VAL A CA 1
ATOM 634 C C . VAL A 1 81 ? -12.011 -1.301 10.213 1.00 86.00 81 VAL A C 1
ATOM 636 O O . VAL A 1 81 ? -11.242 -1.239 11.169 1.00 86.00 81 VAL A O 1
ATOM 639 N N . MET A 1 82 ? -12.168 -2.397 9.480 1.00 92.06 82 MET A N 1
ATOM 640 C CA . MET A 1 82 ? -11.313 -3.572 9.581 1.00 92.06 82 MET A CA 1
ATOM 641 C C . MET A 1 82 ? -10.482 -3.692 8.311 1.00 92.06 82 MET A C 1
ATOM 643 O O . MET A 1 82 ? -10.964 -3.409 7.219 1.00 92.06 82 MET A O 1
ATOM 647 N N . PHE A 1 83 ? -9.246 -4.152 8.448 1.00 95.25 83 PHE A N 1
ATOM 648 C CA . PHE A 1 83 ? -8.421 -4.523 7.309 1.00 95.25 83 PHE A CA 1
ATOM 649 C C . PHE A 1 83 ? -8.574 -6.012 7.017 1.00 95.25 83 PHE A C 1
ATOM 651 O O . PHE A 1 83 ? -8.240 -6.860 7.844 1.00 95.25 83 PHE A O 1
ATOM 658 N N . THR A 1 84 ? -9.084 -6.332 5.835 1.00 95.25 84 THR A N 1
ATOM 659 C CA . THR A 1 84 ? -9.240 -7.708 5.369 1.00 95.25 84 THR A CA 1
ATOM 660 C C . THR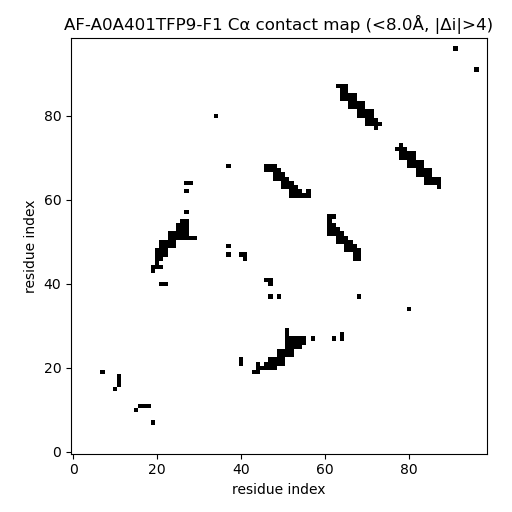 A 1 84 ? -7.997 -8.117 4.579 1.00 95.25 84 THR A C 1
ATOM 662 O O . THR A 1 84 ? -7.653 -7.420 3.621 1.00 95.25 84 THR A O 1
ATOM 665 N N . PRO A 1 85 ? -7.310 -9.216 4.947 1.00 96.25 85 PRO A N 1
ATOM 666 C CA . PRO A 1 85 ? -6.122 -9.662 4.234 1.00 96.25 85 PRO A CA 1
ATOM 667 C C . PRO A 1 85 ? -6.475 -10.187 2.840 1.00 96.25 85 PRO A C 1
ATOM 669 O O . PRO A 1 85 ? -7.485 -10.864 2.644 1.00 96.25 85 PRO A O 1
ATOM 672 N N . LEU A 1 86 ? -5.600 -9.907 1.881 1.00 96.62 86 LEU A N 1
ATOM 673 C CA . LEU A 1 86 ? -5.665 -10.403 0.514 1.00 96.62 86 LEU A CA 1
ATOM 674 C C . LEU A 1 86 ? -4.583 -11.455 0.268 1.00 96.62 86 LEU A C 1
ATOM 676 O O . LEU A 1 86 ? -3.490 -11.409 0.834 1.00 96.62 86 LEU A O 1
ATOM 680 N N . THR A 1 87 ? -4.869 -12.388 -0.640 1.00 96.38 87 THR A N 1
ATOM 681 C CA . THR A 1 87 ? -3.836 -13.287 -1.166 1.00 96.38 87 THR A CA 1
ATOM 682 C C . THR A 1 87 ? -2.908 -12.513 -2.099 1.00 96.38 87 THR A C 1
ATOM 684 O O . THR A 1 87 ? -3.364 -11.915 -3.071 1.00 96.38 87 THR A O 1
ATOM 687 N N . VAL A 1 88 ? -1.605 -12.569 -1.828 1.00 94.94 88 VAL A N 1
ATOM 688 C CA . VAL A 1 88 ? -0.565 -11.919 -2.636 1.00 94.94 88 VAL A CA 1
ATOM 689 C C . VAL A 1 88 ? 0.116 -12.954 -3.526 1.00 94.94 88 VAL A C 1
ATOM 691 O O . VAL A 1 88 ? 0.393 -14.076 -3.100 1.00 94.94 88 VAL A O 1
ATOM 694 N N . ARG A 1 89 ? 0.395 -12.576 -4.775 1.00 94.19 89 ARG A N 1
ATOM 695 C CA . ARG A 1 89 ? 1.232 -13.346 -5.699 1.00 94.19 89 ARG A CA 1
ATOM 696 C C . ARG A 1 89 ? 2.238 -12.416 -6.350 1.00 94.19 89 ARG A C 1
ATOM 698 O O . ARG A 1 89 ? 1.886 -11.306 -6.735 1.00 94.19 89 ARG A O 1
ATOM 705 N N . TYR A 1 90 ? 3.460 -12.905 -6.507 1.00 90.75 90 TYR A N 1
ATOM 706 C CA . TYR A 1 90 ? 4.491 -12.209 -7.259 1.00 90.75 90 TYR A CA 1
ATOM 707 C C . TYR A 1 90 ? 4.309 -12.510 -8.739 1.00 90.75 90 TYR A C 1
ATOM 709 O O . TYR A 1 90 ? 4.334 -13.668 -9.164 1.00 90.75 90 TYR A O 1
ATOM 717 N N . VAL A 1 91 ? 4.087 -11.456 -9.508 1.00 93.50 91 VAL A N 1
ATOM 718 C CA . VAL A 1 91 ? 4.030 -11.490 -10.963 1.00 93.50 91 VAL A CA 1
ATOM 719 C C . VAL A 1 91 ? 5.018 -10.459 -11.474 1.00 93.50 91 VAL A C 1
ATOM 721 O O . VAL A 1 91 ? 5.240 -9.442 -10.826 1.00 93.50 91 VAL A O 1
ATOM 724 N N . TYR A 1 92 ? 5.625 -10.760 -12.610 1.00 92.69 92 TYR A N 1
ATOM 725 C CA . TYR A 1 92 ? 6.691 -9.958 -13.190 1.00 92.69 92 TYR A CA 1
ATOM 726 C C . TYR A 1 92 ? 6.426 -9.842 -14.678 1.00 92.69 92 TYR A C 1
ATOM 728 O O . TYR A 1 92 ? 6.013 -10.831 -15.302 1.00 92.69 92 TYR A O 1
ATOM 736 N N . TYR A 1 93 ? 6.701 -8.673 -15.240 1.00 91.69 93 TYR A N 1
ATOM 737 C CA . TYR A 1 93 ? 6.840 -8.536 -16.679 1.00 91.69 93 TYR A CA 1
ATOM 738 C C . TYR A 1 93 ? 8.100 -9.260 -17.148 1.00 91.69 93 TYR A C 1
ATOM 740 O O . TYR A 1 93 ? 9.069 -9.411 -16.403 1.00 91.69 93 TYR A O 1
ATOM 748 N N . ASP A 1 94 ? 8.116 -9.694 -18.405 1.00 92.25 94 ASP A N 1
ATOM 749 C CA . ASP A 1 94 ? 9.277 -10.410 -18.940 1.00 92.25 94 ASP A CA 1
ATOM 750 C C . ASP A 1 94 ? 10.552 -9.557 -18.888 1.00 92.25 94 ASP A C 1
ATOM 752 O O . ASP A 1 94 ? 11.628 -10.079 -18.615 1.00 92.25 94 ASP A O 1
ATOM 756 N N . THR A 1 95 ? 10.429 -8.236 -19.033 1.00 90.19 95 THR A N 1
ATOM 757 C CA . THR A 1 95 ? 11.545 -7.292 -18.877 1.00 90.19 95 THR A CA 1
ATOM 758 C C . THR A 1 95 ? 12.114 -7.252 -17.459 1.00 90.19 95 THR A C 1
ATOM 760 O O . THR A 1 95 ? 13.309 -7.035 -17.301 1.00 90.19 95 THR A O 1
ATOM 763 N N . GLU A 1 96 ? 11.291 -7.474 -16.432 1.00 90.25 96 GLU A N 1
ATOM 764 C CA . GLU A 1 96 ? 11.720 -7.481 -15.025 1.00 90.25 96 GLU A CA 1
ATOM 765 C C . GLU A 1 96 ? 12.343 -8.820 -14.613 1.00 90.25 96 GLU A C 1
ATOM 767 O O . GLU A 1 96 ? 13.102 -8.867 -13.654 1.00 90.25 96 GLU A O 1
ATOM 772 N N . ARG A 1 97 ? 12.039 -9.914 -15.329 1.00 88.12 97 ARG A N 1
ATOM 773 C CA . ARG A 1 97 ? 12.593 -11.254 -15.051 1.00 88.12 97 ARG A CA 1
ATOM 774 C C . ARG A 1 97 ? 14.033 -11.438 -15.517 1.00 88.12 97 ARG A C 1
ATOM 776 O O . ARG A 1 97 ? 14.690 -12.371 -15.069 1.00 88.12 97 ARG A O 1
ATOM 783 N N . ILE A 1 98 ? 14.459 -10.643 -16.495 1.00 86.31 98 ILE A N 1
ATOM 784 C CA . ILE A 1 98 ? 15.760 -10.792 -17.161 1.00 86.31 98 ILE A CA 1
ATOM 785 C C . ILE A 1 98 ? 16.864 -10.019 -16.418 1.00 86.31 98 ILE A C 1
ATOM 787 O O . ILE A 1 98 ? 18.037 -10.340 -16.600 1.00 86.31 98 ILE A O 1
ATOM 791 N N . GLY A 1 99 ? 16.495 -9.017 -15.609 1.00 67.56 99 GLY A N 1
ATOM 792 C CA . GLY A 1 99 ? 17.425 -8.239 -14.779 1.00 67.56 99 GLY A CA 1
ATOM 793 C C . GLY A 1 99 ? 17.930 -9.019 -13.575 1.00 67.56 99 GLY A C 1
ATOM 794 O O . GLY A 1 99 ? 19.144 -8.909 -13.301 1.00 67.56 99 GLY A O 1
#

pLDDT: mean 92.0, std 5.69, range [67.56, 97.94]

Foldseek 3Di:
DVVVVVVVVVVCVVPVPDAQQADEDEDDDDDPCNQVRRVVCVVRHPFHKYKYWHPVCPVVDTDIKIWTWDWDDDPPDDIDIDTDTDDDDDDDDPVRVVD

Secondary structure (DSSP, 8-state):
-HHHHHHHHHHHHH-TT----EEEEESSS--THHHHHHHHHTTTSSSPEEEEE--S-TTSS--EEEEEEEEEE-TTS-EEEEEEEE-------HHHH--

Organism: Chiloscyllium punctatum (NCBI:txid137246)

Mean predicted aligned error: 4.63 Å

InterPro domains:
  IPR000555 JAB1/MPN/MOV34 metalloenzyme domain [PF01398] (1-47)
  IPR037518 MPN 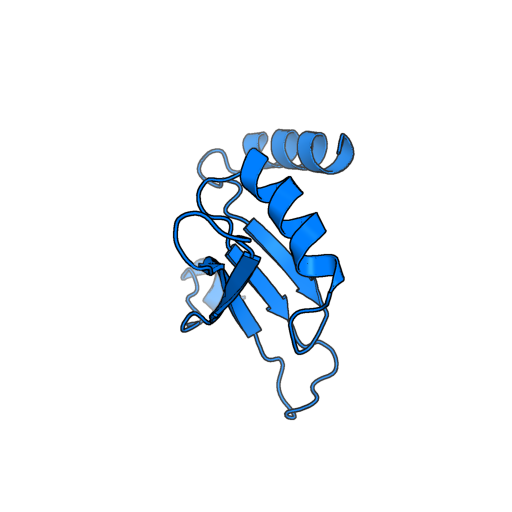domain [PS50249] (1-73)